Protein AF-A0A7S2IIW9-F1 (afdb_monomer_lite)

Structure (mmCIF, N/CA/C/O backbone):
data_AF-A0A7S2IIW9-F1
#
_entry.id   AF-A0A7S2IIW9-F1
#
loop_
_atom_site.group_PDB
_atom_site.id
_atom_site.type_symbol
_atom_site.label_atom_id
_atom_site.label_alt_id
_atom_site.label_comp_id
_atom_site.label_asym_id
_atom_site.label_entity_id
_atom_site.label_seq_id
_atom_site.pdbx_PDB_ins_code
_atom_site.Cartn_x
_atom_site.Cartn_y
_atom_site.Cartn_z
_atom_site.occupancy
_atom_site.B_iso_or_equiv
_atom_site.auth_seq_id
_atom_site.auth_comp_id
_atom_site.auth_asym_id
_atom_site.auth_atom_id
_atom_site.pdbx_PDB_model_num
ATOM 1 N N . GLN A 1 1 ? 20.505 7.555 1.717 1.00 45.06 1 GLN A N 1
ATOM 2 C CA . GLN A 1 1 ? 20.249 6.715 0.526 1.00 45.06 1 GLN A CA 1
ATOM 3 C C . GLN A 1 1 ? 19.185 7.406 -0.318 1.00 45.06 1 GLN A C 1
ATOM 5 O O . GLN A 1 1 ? 18.132 7.713 0.212 1.00 45.06 1 GLN A O 1
ATOM 10 N N . ARG A 1 2 ? 19.500 7.771 -1.569 1.00 48.72 2 ARG A N 1
ATOM 11 C CA . ARG A 1 2 ? 18.648 8.584 -2.468 1.00 48.72 2 ARG A CA 1
ATOM 12 C C . ARG A 1 2 ? 18.757 8.104 -3.937 1.00 48.72 2 ARG A C 1
ATOM 14 O O . ARG A 1 2 ? 18.514 8.890 -4.847 1.00 48.72 2 ARG A O 1
ATOM 21 N N . SER A 1 3 ? 19.205 6.857 -4.170 1.00 63.88 3 SER A N 1
ATOM 22 C CA . SER A 1 3 ? 19.610 6.365 -5.503 1.00 63.88 3 SER A CA 1
ATOM 23 C C . SER A 1 3 ? 18.584 5.478 -6.214 1.00 63.88 3 SER A C 1
ATOM 25 O O . SER A 1 3 ? 18.559 5.521 -7.435 1.00 63.88 3 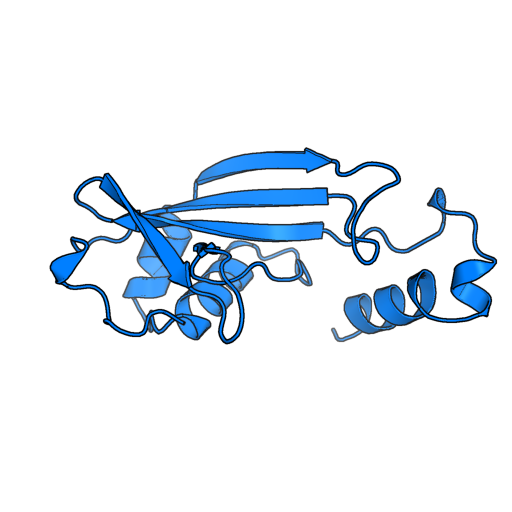SER A O 1
ATOM 27 N N . THR A 1 4 ? 17.712 4.742 -5.515 1.00 66.56 4 THR A N 1
ATOM 28 C CA . THR A 1 4 ? 16.774 3.794 -6.157 1.00 66.56 4 THR A CA 1
ATOM 29 C C . THR A 1 4 ? 15.770 4.496 -7.067 1.00 66.56 4 THR A C 1
ATOM 31 O O . THR A 1 4 ? 15.598 4.094 -8.208 1.00 66.56 4 THR A O 1
ATOM 34 N N . TYR A 1 5 ? 15.186 5.611 -6.613 1.00 69.50 5 TYR A N 1
ATOM 35 C CA . TYR A 1 5 ? 14.238 6.380 -7.424 1.00 69.50 5 TYR A CA 1
ATOM 36 C C . TYR A 1 5 ? 14.895 7.014 -8.656 1.00 69.50 5 TYR A C 1
ATOM 38 O O . TYR A 1 5 ? 14.362 6.936 -9.752 1.00 69.50 5 TYR A O 1
ATOM 46 N N . LYS A 1 6 ? 16.095 7.594 -8.508 1.00 74.75 6 LYS A N 1
ATOM 47 C CA . LYS A 1 6 ? 16.841 8.151 -9.650 1.00 74.75 6 LYS A CA 1
ATOM 48 C C . LYS A 1 6 ? 17.250 7.075 -10.648 1.00 74.75 6 LYS A C 1
ATOM 50 O O . LYS A 1 6 ? 17.234 7.328 -11.843 1.00 74.75 6 LYS A O 1
ATOM 55 N N . PHE A 1 7 ? 17.630 5.902 -10.154 1.00 75.00 7 PHE A N 1
ATOM 56 C CA . PHE A 1 7 ? 18.019 4.783 -10.996 1.00 75.00 7 PHE A CA 1
ATOM 57 C C . PHE A 1 7 ? 16.811 4.167 -11.708 1.00 75.00 7 PHE A C 1
ATOM 59 O O . PHE A 1 7 ? 16.913 3.828 -12.881 1.00 75.00 7 PHE A O 1
ATOM 66 N N . LEU A 1 8 ? 15.648 4.116 -11.055 1.00 76.19 8 LEU A N 1
ATOM 67 C CA . LEU A 1 8 ? 14.387 3.786 -11.712 1.00 76.19 8 LEU A CA 1
ATOM 68 C C . LEU A 1 8 ? 14.051 4.797 -12.808 1.00 76.19 8 LEU A C 1
ATOM 70 O O . LEU A 1 8 ? 13.855 4.398 -13.949 1.00 76.19 8 LEU A O 1
ATOM 74 N N . LEU A 1 9 ? 14.063 6.093 -12.481 1.00 76.75 9 LEU A N 1
ATOM 75 C CA . LEU A 1 9 ? 13.791 7.144 -13.459 1.00 76.75 9 LEU A CA 1
ATOM 76 C C . LEU A 1 9 ? 14.735 7.054 -14.660 1.00 76.75 9 LEU A C 1
ATOM 78 O O . LEU A 1 9 ? 14.301 7.145 -15.797 1.00 76.75 9 LEU A O 1
ATOM 82 N N . TYR A 1 10 ? 16.020 6.822 -14.408 1.00 80.31 10 TYR A N 1
ATOM 83 C CA . TYR A 1 10 ? 17.009 6.651 -15.464 1.00 80.31 10 TYR A CA 1
ATOM 84 C C . TYR A 1 10 ? 16.737 5.404 -16.318 1.00 80.31 10 TYR A C 1
ATOM 86 O O . TYR A 1 10 ? 16.625 5.499 -17.531 1.00 80.31 10 TYR A O 1
ATOM 94 N N . THR A 1 11 ? 16.580 4.235 -15.694 1.00 78.38 11 THR A N 1
ATOM 95 C CA . THR A 1 11 ? 16.451 2.963 -16.428 1.00 78.38 11 THR A CA 1
ATOM 96 C C . THR A 1 11 ? 15.107 2.771 -17.132 1.00 78.38 11 THR A C 1
ATOM 98 O O . THR A 1 11 ? 15.035 1.932 -18.025 1.00 78.38 11 THR A O 1
ATOM 101 N N . HIS A 1 12 ? 14.064 3.523 -16.764 1.00 72.94 12 HIS A N 1
ATOM 102 C CA . HIS A 1 12 ? 12.734 3.418 -17.384 1.00 72.94 12 HIS A CA 1
ATOM 103 C C . HIS A 1 12 ? 12.301 4.640 -18.194 1.00 72.94 12 HIS A C 1
ATOM 105 O O . HIS A 1 12 ? 11.434 4.486 -19.046 1.00 72.94 12 HIS A O 1
ATOM 111 N N . PHE A 1 13 ? 12.874 5.826 -17.957 1.00 76.62 13 PHE A N 1
ATOM 112 C CA . PHE A 1 13 ? 12.407 7.077 -18.576 1.00 76.62 13 PHE A CA 1
ATOM 113 C C . PHE A 1 13 ? 13.513 7.894 -19.264 1.00 76.62 13 PHE A C 1
ATOM 115 O O . PHE A 1 13 ? 13.245 9.019 -19.683 1.00 76.62 13 PHE A O 1
ATOM 122 N N . SER A 1 14 ? 14.750 7.390 -19.356 1.00 82.06 14 SER A N 1
ATOM 123 C CA . SER A 1 14 ? 15.794 8.007 -20.189 1.00 82.06 14 SER A CA 1
ATOM 124 C C . SER A 1 14 ? 15.937 7.281 -21.524 1.00 82.06 14 SER A C 1
ATOM 126 O O . SER A 1 14 ? 15.718 6.071 -21.594 1.00 82.06 14 SER A O 1
ATOM 128 N N . ASP A 1 15 ? 16.374 8.006 -22.557 1.00 84.38 15 ASP A N 1
ATOM 129 C CA . ASP A 1 15 ? 16.644 7.454 -23.891 1.00 84.38 15 ASP A CA 1
ATOM 130 C C . ASP A 1 15 ? 17.631 6.272 -23.819 1.00 84.38 15 ASP A C 1
ATOM 132 O O . ASP A 1 15 ? 17.475 5.260 -24.501 1.00 84.38 15 ASP A O 1
ATOM 136 N N . GLU A 1 16 ? 18.641 6.349 -22.946 1.00 84.81 16 GLU A N 1
ATOM 137 C CA . GLU A 1 16 ? 19.567 5.240 -22.704 1.00 84.81 16 GLU A CA 1
ATOM 138 C C . GLU A 1 16 ? 18.904 4.058 -21.985 1.00 84.81 16 GLU A C 1
ATOM 140 O O . GLU A 1 16 ? 19.222 2.910 -22.294 1.00 84.81 16 GLU A O 1
ATOM 145 N N . GLY A 1 17 ? 17.985 4.319 -21.051 1.00 80.44 17 GLY A N 1
ATOM 146 C CA . GLY A 1 17 ? 17.191 3.298 -20.364 1.00 80.44 17 GLY A CA 1
ATOM 147 C C . GLY A 1 17 ? 16.263 2.530 -21.308 1.00 80.44 17 GLY A C 1
ATOM 148 O O . GLY A 1 17 ? 16.138 1.306 -21.199 1.00 80.44 17 GLY A O 1
ATOM 149 N N . GLU A 1 18 ? 15.677 3.207 -22.299 1.00 77.44 18 GLU A N 1
ATOM 150 C CA . GLU A 1 18 ? 14.855 2.569 -23.335 1.00 77.44 18 GLU A CA 1
ATOM 15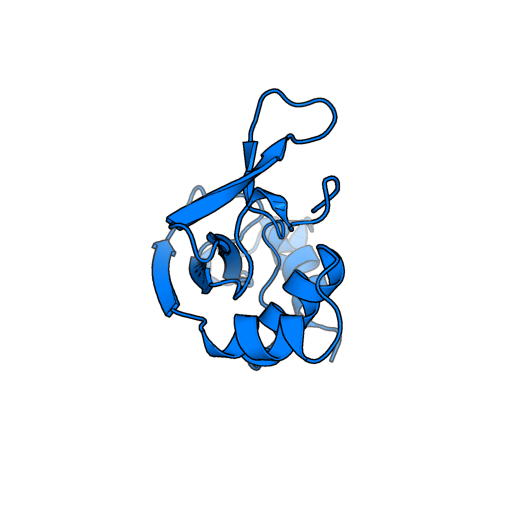1 C C . GLU A 1 18 ? 15.650 1.551 -24.163 1.00 77.44 18 GLU A C 1
ATOM 153 O O . GLU A 1 18 ? 15.128 0.484 -24.497 1.00 77.44 18 GLU A O 1
ATOM 158 N N . LEU A 1 19 ? 16.930 1.832 -24.422 1.00 85.00 19 LEU A N 1
ATOM 159 C CA . LEU A 1 19 ? 17.843 0.934 -25.135 1.00 85.00 19 LEU A CA 1
ATOM 160 C C . LEU A 1 19 ? 18.326 -0.250 -24.279 1.00 85.00 19 LEU A C 1
ATOM 162 O O . LEU A 1 19 ? 18.898 -1.202 -24.818 1.00 85.00 19 LEU A O 1
ATOM 166 N N . MET A 1 20 ? 18.113 -0.223 -22.959 1.00 81.81 20 MET A N 1
ATOM 167 C CA . MET A 1 20 ? 18.451 -1.344 -22.082 1.00 81.81 20 MET A CA 1
ATOM 168 C C . MET A 1 20 ? 17.477 -2.506 -22.278 1.00 81.81 20 MET A C 1
ATOM 170 O O . MET A 1 20 ? 16.263 -2.317 -22.399 1.00 81.81 20 MET A O 1
ATOM 174 N N . ALA A 1 21 ? 18.011 -3.728 -22.216 1.00 76.62 21 ALA A N 1
ATOM 175 C CA . ALA A 1 21 ? 17.195 -4.932 -22.134 1.00 76.62 21 ALA A CA 1
ATOM 176 C C . ALA A 1 21 ? 16.287 -4.873 -20.892 1.00 76.62 21 ALA A C 1
ATOM 178 O O . ALA A 1 21 ? 16.702 -4.405 -19.830 1.00 76.62 21 ALA A O 1
ATOM 179 N N . ALA A 1 22 ? 15.038 -5.324 -21.026 1.00 70.50 22 ALA A N 1
ATOM 180 C CA . ALA A 1 22 ? 14.020 -5.174 -19.984 1.00 70.50 22 ALA A CA 1
ATOM 181 C C . ALA A 1 22 ? 14.405 -5.850 -18.653 1.00 70.50 22 ALA A C 1
ATOM 183 O O . ALA A 1 22 ? 14.051 -5.367 -17.582 1.00 70.50 22 ALA A O 1
ATOM 184 N N . ASP A 1 23 ? 15.169 -6.939 -18.712 1.00 69.00 23 ASP A N 1
ATOM 185 C CA . ASP A 1 23 ? 15.714 -7.664 -17.562 1.00 69.00 23 ASP A CA 1
ATOM 186 C C . ASP A 1 23 ? 16.896 -6.950 -16.880 1.00 69.00 23 ASP A C 1
ATOM 188 O O . ASP A 1 23 ? 17.187 -7.228 -15.716 1.00 69.00 23 ASP A O 1
ATOM 192 N N . ALA A 1 24 ? 17.542 -6.004 -17.566 1.00 70.19 24 ALA A N 1
ATOM 193 C CA . ALA A 1 24 ? 18.620 -5.171 -17.036 1.00 70.19 24 ALA A CA 1
ATOM 194 C C . ALA A 1 24 ? 18.125 -3.862 -16.388 1.00 70.19 24 ALA A C 1
ATOM 196 O O . ALA A 1 24 ? 18.916 -3.149 -15.762 1.00 70.19 24 ALA A O 1
ATOM 197 N N . ARG A 1 25 ? 16.834 -3.525 -16.528 1.00 73.56 25 ARG A N 1
ATOM 198 C CA . ARG A 1 25 ? 16.230 -2.326 -15.925 1.00 73.56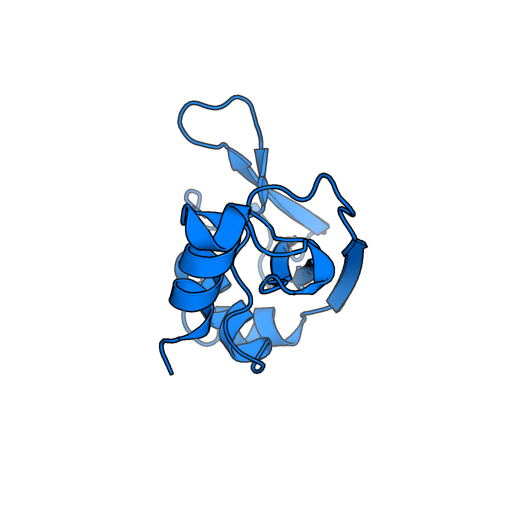 25 ARG A CA 1
ATOM 199 C C . ARG A 1 25 ? 15.994 -2.510 -14.424 1.00 73.56 25 ARG A C 1
ATOM 201 O O . ARG A 1 25 ? 15.869 -3.625 -13.915 1.00 73.56 25 ARG A O 1
ATOM 208 N N . CYS A 1 26 ? 15.920 -1.402 -13.686 1.00 70.69 26 CYS A N 1
ATOM 209 C CA . CYS A 1 26 ? 15.641 -1.446 -12.254 1.00 70.69 26 CYS A CA 1
ATOM 210 C C . CYS A 1 26 ? 14.184 -1.864 -12.008 1.00 70.69 26 CYS A C 1
ATOM 212 O O . CYS A 1 26 ? 13.276 -1.058 -12.169 1.00 70.69 26 CYS A O 1
ATOM 214 N N . ASN A 1 27 ? 13.945 -3.108 -11.594 1.00 66.88 27 ASN A N 1
ATOM 215 C CA . ASN A 1 27 ? 12.608 -3.548 -11.194 1.00 66.88 27 ASN A CA 1
ATOM 216 C C . ASN A 1 27 ? 12.281 -3.000 -9.804 1.00 66.88 27 ASN A C 1
ATOM 218 O O . ASN A 1 27 ? 12.735 -3.550 -8.797 1.00 66.88 27 ASN A O 1
ATOM 222 N N . ALA A 1 28 ? 11.510 -1.917 -9.736 1.00 70.31 28 ALA A N 1
ATOM 223 C CA . ALA A 1 28 ? 10.990 -1.453 -8.460 1.00 70.31 28 ALA A CA 1
ATOM 224 C C . ALA A 1 28 ? 9.714 -2.195 -8.086 1.00 70.31 28 ALA A C 1
ATOM 226 O O . ALA A 1 28 ? 8.943 -2.653 -8.930 1.00 70.31 28 ALA A O 1
ATOM 227 N N . CYS A 1 29 ? 9.522 -2.299 -6.779 1.00 81.19 29 CYS A N 1
ATOM 228 C CA . CYS A 1 29 ? 8.327 -2.852 -6.188 1.00 81.19 29 CYS A CA 1
ATOM 229 C C . CYS A 1 29 ? 7.439 -1.706 -5.702 1.00 81.19 29 CYS A C 1
ATOM 231 O O . CYS A 1 29 ? 7.930 -0.758 -5.081 1.00 81.19 29 CYS A O 1
ATOM 233 N N . CYS A 1 30 ? 6.141 -1.809 -5.948 1.00 86.94 30 CYS A N 1
ATOM 234 C CA . CYS A 1 30 ? 5.138 -0.955 -5.327 1.00 86.94 30 CYS A CA 1
ATOM 235 C C . CYS A 1 30 ? 4.572 -1.611 -4.067 1.00 86.94 30 CYS A C 1
ATOM 237 O O . CYS A 1 30 ? 4.655 -2.827 -3.883 1.00 86.94 30 CYS A O 1
ATOM 239 N N . LEU A 1 31 ? 4.008 -0.789 -3.192 1.00 89.38 31 LEU A N 1
ATOM 240 C CA . LEU A 1 31 ? 3.293 -1.183 -1.990 1.00 89.38 31 LEU A CA 1
ATOM 241 C C . LEU A 1 31 ? 1.905 -0.551 -2.021 1.00 89.38 31 LEU A C 1
ATOM 243 O O . LEU A 1 31 ? 1.782 0.673 -1.968 1.00 89.38 31 LEU A O 1
ATOM 247 N N . THR A 1 32 ? 0.877 -1.389 -2.041 1.00 91.94 32 THR A N 1
ATOM 248 C CA . THR A 1 32 ? -0.522 -0.992 -1.882 1.00 91.94 32 THR A CA 1
ATOM 249 C C . THR A 1 32 ? -1.008 -1.413 -0.508 1.00 91.94 32 THR A C 1
ATOM 251 O O . THR A 1 32 ? -0.814 -2.553 -0.081 1.00 91.94 32 THR A O 1
ATOM 254 N N . VAL A 1 33 ? -1.638 -0.477 0.199 1.00 92.94 33 VAL A N 1
ATOM 255 C CA . VAL A 1 33 ? -2.117 -0.680 1.566 1.00 92.94 33 VAL A CA 1
ATOM 256 C C . VAL A 1 33 ? -3.639 -0.700 1.563 1.00 92.94 33 VAL A C 1
ATOM 258 O O . VAL A 1 33 ? -4.280 0.320 1.334 1.00 92.94 33 VAL A O 1
ATOM 261 N N . ALA A 1 34 ? -4.219 -1.862 1.837 1.00 93.44 34 ALA A N 1
ATOM 262 C CA . ALA A 1 34 ? -5.642 -2.025 2.081 1.00 93.44 34 ALA A CA 1
ATOM 263 C C . ALA A 1 34 ? -5.928 -1.748 3.563 1.00 93.44 34 ALA A C 1
ATOM 265 O O . ALA A 1 34 ? -5.496 -2.498 4.436 1.00 93.44 34 ALA A O 1
ATOM 266 N N . LEU A 1 35 ? -6.628 -0.655 3.857 1.00 93.12 35 LEU A N 1
ATOM 267 C CA . LEU A 1 35 ? -6.978 -0.285 5.224 1.00 93.12 35 LEU A CA 1
ATOM 268 C C . LEU A 1 35 ? -8.358 -0.836 5.599 1.00 93.12 35 LEU A C 1
ATOM 270 O O . LEU A 1 35 ? -9.367 -0.401 5.049 1.00 93.12 35 LEU A O 1
ATOM 274 N N . GLU A 1 36 ? -8.394 -1.755 6.560 1.00 94.19 36 GLU A N 1
ATOM 275 C CA . GLU A 1 36 ? -9.619 -2.315 7.134 1.00 94.19 36 GLU A CA 1
ATOM 276 C C . GLU A 1 36 ? -9.936 -1.665 8.490 1.00 94.19 36 GLU A C 1
ATOM 278 O O . GLU A 1 36 ? -9.057 -1.491 9.339 1.00 94.19 36 GLU A O 1
ATOM 283 N N . THR A 1 37 ? -11.192 -1.306 8.729 1.00 93.44 37 THR A N 1
ATOM 284 C CA . THR A 1 37 ? -11.658 -0.774 10.017 1.00 93.44 37 THR A CA 1
ATOM 285 C C . THR A 1 37 ? -11.919 -1.881 11.036 1.00 93.44 37 THR A C 1
ATOM 287 O O . THR A 1 37 ? -11.966 -3.071 10.716 1.00 93.44 37 THR A O 1
ATOM 290 N N . SER A 1 38 ? -12.113 -1.520 12.307 1.00 93.69 38 SER A N 1
ATOM 291 C CA . SER A 1 38 ? -12.416 -2.523 13.336 1.00 93.69 38 SER A CA 1
ATOM 292 C C . SER A 1 38 ? -13.765 -3.221 13.113 1.00 93.69 38 SER A C 1
ATOM 294 O O . SER A 1 38 ? -13.891 -4.390 13.484 1.00 93.69 38 SER A O 1
ATOM 296 N N . ASP A 1 39 ? -14.711 -2.553 12.443 1.00 94.56 39 ASP A N 1
ATOM 297 C CA . ASP A 1 39 ? -16.026 -3.058 12.029 1.00 94.56 39 ASP A CA 1
ATOM 298 C C . ASP A 1 39 ? -16.043 -3.722 10.634 1.00 94.56 39 ASP A C 1
ATOM 300 O O . ASP A 1 39 ? -17.115 -4.050 10.130 1.00 94.56 39 ASP A O 1
ATOM 304 N N . GLY A 1 40 ? -14.871 -3.975 10.034 1.00 92.00 40 GLY A N 1
ATOM 305 C CA . GLY A 1 40 ? -14.728 -4.810 8.833 1.00 92.00 40 GLY A CA 1
ATOM 306 C C . GLY A 1 40 ? -15.010 -4.100 7.507 1.00 92.00 40 GLY A C 1
ATOM 307 O O . GLY A 1 40 ? -15.369 -4.749 6.526 1.00 92.00 40 GLY A O 1
ATOM 308 N N . GLN A 1 41 ? -14.883 -2.773 7.463 1.00 91.81 41 GLN A N 1
ATOM 309 C CA . GLN A 1 41 ? -15.049 -1.979 6.245 1.00 91.81 41 GLN A CA 1
ATOM 310 C C . GLN A 1 41 ? -13.691 -1.649 5.623 1.00 91.81 41 GLN A C 1
ATOM 312 O O . GLN A 1 41 ? -12.715 -1.411 6.331 1.00 91.81 41 GLN A O 1
ATOM 317 N N . LEU A 1 42 ? -13.635 -1.599 4.290 1.00 91.38 42 LEU A N 1
ATOM 318 C CA . LEU A 1 42 ? -12.444 -1.173 3.557 1.00 91.38 42 LEU A CA 1
ATOM 319 C C . LEU A 1 42 ? -12.486 0.338 3.313 1.00 91.38 42 LEU A C 1
ATOM 321 O O . LEU A 1 42 ? -13.483 0.866 2.818 1.00 91.38 42 LEU A O 1
ATOM 325 N N . VAL A 1 43 ? -11.386 1.023 3.609 1.00 89.62 43 VAL A N 1
ATOM 326 C CA . VAL A 1 43 ? -11.260 2.468 3.406 1.00 89.62 43 VAL A CA 1
ATOM 327 C C . VAL A 1 43 ? -10.738 2.751 2.003 1.00 89.62 43 VAL A C 1
ATOM 329 O O . VAL A 1 43 ? -9.605 2.411 1.653 1.00 89.62 43 VAL A O 1
ATOM 332 N N . LEU A 1 44 ? -11.580 3.406 1.206 1.00 89.31 44 LEU A N 1
ATOM 333 C CA . LEU A 1 44 ? -11.277 3.837 -0.152 1.00 89.31 44 LEU A CA 1
ATOM 334 C C . LEU A 1 44 ? -11.504 5.345 -0.279 1.00 89.31 44 LEU A C 1
ATOM 336 O O . LEU A 1 44 ? -12.482 5.881 0.238 1.00 89.31 44 LEU A O 1
AT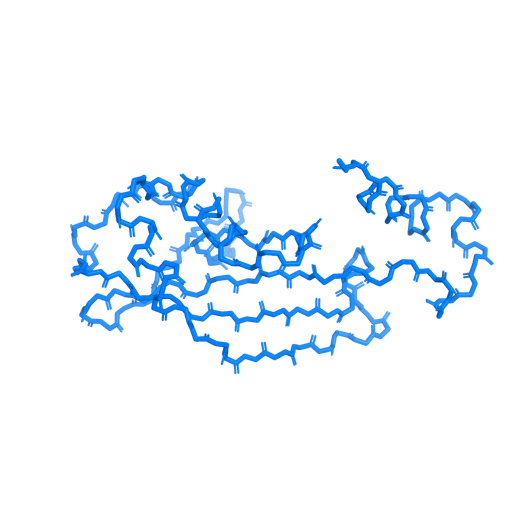OM 340 N N . GLY A 1 45 ? -10.624 6.017 -1.011 1.00 82.94 45 GLY A N 1
ATOM 341 C CA . GLY A 1 45 ? -10.722 7.432 -1.348 1.00 82.94 45 GLY A CA 1
ATOM 342 C C . GLY A 1 45 ? -11.055 7.604 -2.823 1.00 82.94 45 GLY A C 1
ATOM 343 O O . GLY A 1 45 ? -10.598 6.834 -3.670 1.00 82.94 45 GLY A O 1
ATOM 344 N N . LYS A 1 46 ? -11.839 8.625 -3.165 1.00 79.62 46 LYS A N 1
ATOM 345 C CA . LYS A 1 46 ? -12.071 8.971 -4.569 1.00 79.62 46 LYS A CA 1
ATOM 346 C C . LYS A 1 46 ? -10.882 9.768 -5.095 1.00 79.62 46 LYS A C 1
ATOM 348 O O . LYS A 1 46 ? -10.401 10.684 -4.430 1.00 79.62 46 LYS A O 1
ATOM 353 N N . ALA A 1 47 ? -10.382 9.422 -6.277 1.00 72.62 47 ALA A N 1
ATOM 354 C CA . ALA A 1 47 ? -9.336 10.220 -6.896 1.00 72.62 47 ALA A CA 1
ATOM 355 C C . ALA A 1 47 ? -9.882 11.565 -7.394 1.00 72.62 47 ALA A C 1
ATOM 357 O O . ALA A 1 47 ? -10.898 11.601 -8.087 1.00 72.62 47 ALA A O 1
ATOM 358 N N . GLU A 1 48 ? -9.220 12.672 -7.035 1.00 74.94 48 GLU A N 1
ATOM 359 C CA . GLU A 1 48 ? -9.597 13.997 -7.538 1.00 74.94 48 GLU A CA 1
ATOM 360 C C . GLU A 1 48 ? -9.604 13.991 -9.070 1.00 74.94 48 GLU A C 1
ATOM 362 O O . GLU A 1 48 ? -8.673 13.501 -9.708 1.00 74.94 48 GLU A O 1
ATOM 367 N N . GLY A 1 49 ? -10.692 14.485 -9.665 1.00 70.12 49 GLY A N 1
ATOM 368 C CA . GLY A 1 49 ? -10.855 14.503 -11.121 1.00 70.12 49 GLY A CA 1
ATOM 369 C C . GLY A 1 49 ? -11.054 13.130 -11.775 1.00 70.12 49 GLY A C 1
ATOM 370 O O . GLY A 1 49 ? -11.069 13.053 -13.001 1.00 70.12 49 GLY A O 1
ATOM 371 N N . SER A 1 50 ? -11.236 12.055 -11.001 1.00 69.31 50 SER A N 1
ATOM 372 C CA . SER A 1 50 ? -11.436 10.701 -11.521 1.00 69.31 50 SER A CA 1
ATOM 373 C C . SER A 1 50 ? -12.692 10.036 -10.953 1.00 69.31 50 SER A C 1
ATOM 375 O O . SER A 1 50 ? -13.161 10.316 -9.848 1.00 69.31 50 SER A O 1
ATOM 377 N N . PHE A 1 51 ? -13.262 9.124 -11.739 1.00 69.81 51 PHE A N 1
ATOM 378 C CA . PHE A 1 51 ? -14.359 8.254 -11.310 1.00 69.81 51 PHE A CA 1
ATOM 379 C C . PHE A 1 51 ? -13.860 7.022 -10.540 1.00 69.81 51 PHE A C 1
ATOM 381 O O . PHE A 1 51 ? -14.674 6.229 -10.071 1.00 69.81 51 PHE A O 1
ATOM 388 N N . LEU A 1 52 ? -12.540 6.859 -10.417 1.00 77.19 52 LEU A N 1
ATOM 389 C CA . LEU A 1 52 ? -11.912 5.701 -9.797 1.00 77.19 52 LEU A CA 1
ATOM 390 C C . LEU A 1 52 ? -11.752 5.885 -8.283 1.00 77.19 52 LEU A C 1
ATOM 392 O O . LEU A 1 52 ? -11.367 6.951 -7.792 1.00 77.19 52 LEU A O 1
ATOM 396 N N . TRP A 1 53 ? -12.025 4.802 -7.560 1.00 79.56 53 TRP A N 1
ATOM 397 C CA . TRP A 1 53 ? -11.711 4.653 -6.143 1.00 79.56 53 TRP A CA 1
ATOM 398 C C . TRP A 1 53 ? -10.300 4.091 -5.995 1.00 79.56 53 TRP A C 1
ATOM 400 O O . TRP A 1 53 ? -9.883 3.231 -6.769 1.00 79.56 53 TRP A O 1
ATOM 410 N N . ARG A 1 54 ? -9.569 4.579 -5.000 1.00 81.69 54 ARG A N 1
ATOM 411 C CA . ARG A 1 54 ? -8.198 4.181 -4.679 1.00 81.69 54 ARG A CA 1
ATOM 412 C C . ARG A 1 54 ? -8.094 3.820 -3.207 1.00 81.69 54 ARG A C 1
ATOM 414 O O . ARG A 1 54 ? -8.876 4.306 -2.391 1.00 81.69 54 ARG A O 1
ATOM 421 N N . THR A 1 55 ? -7.140 2.964 -2.869 1.00 83.69 55 THR A N 1
ATOM 422 C CA . THR A 1 55 ? -6.848 2.667 -1.468 1.00 83.69 55 THR A CA 1
ATOM 423 C C . THR A 1 55 ? -6.361 3.915 -0.748 1.00 83.69 55 THR A C 1
ATOM 425 O O . THR A 1 55 ? -5.785 4.821 -1.359 1.00 83.69 55 THR A O 1
ATOM 428 N N . VAL A 1 56 ? -6.580 3.943 0.563 1.00 78.38 56 VAL A N 1
ATOM 429 C CA . VAL A 1 56 ? -6.011 4.960 1.438 1.00 78.38 56 VAL A CA 1
ATOM 430 C C . VAL A 1 56 ? -5.216 4.265 2.545 1.00 78.38 56 VAL A C 1
ATOM 432 O O . VAL A 1 56 ? -5.809 3.535 3.338 1.00 78.38 56 VAL A O 1
ATOM 435 N N . PRO A 1 57 ? -3.894 4.487 2.635 1.00 80.06 57 PRO A N 1
ATOM 436 C CA . PRO A 1 57 ? -3.084 5.366 1.788 1.00 80.06 57 PRO A CA 1
ATOM 437 C C . PRO A 1 57 ? -2.963 4.891 0.330 1.00 80.06 57 PRO A C 1
ATOM 439 O O . PRO A 1 57 ? -3.154 3.715 0.010 1.00 80.06 57 PRO A O 1
ATOM 442 N N . ALA A 1 58 ? -2.633 5.838 -0.552 1.00 78.88 58 ALA A N 1
ATOM 443 C CA . ALA A 1 58 ? -2.338 5.546 -1.949 1.00 78.88 58 ALA A CA 1
ATOM 444 C C . ALA A 1 58 ? -1.077 4.675 -2.076 1.00 78.88 58 ALA A C 1
ATOM 446 O O . ALA A 1 58 ? -0.175 4.735 -1.233 1.00 78.88 58 ALA A O 1
ATOM 447 N N . THR A 1 59 ? -1.016 3.895 -3.155 1.00 83.00 59 THR A N 1
ATOM 448 C CA . THR A 1 59 ? 0.139 3.069 -3.517 1.00 83.00 59 THR A CA 1
ATOM 449 C C . THR A 1 59 ? 1.427 3.889 -3.515 1.00 83.00 59 THR A C 1
ATOM 451 O O . THR A 1 59 ? 1.466 5.010 -4.029 1.00 83.00 59 THR A O 1
ATOM 454 N N . CYS A 1 60 ? 2.494 3.338 -2.939 1.00 82.62 60 CYS A N 1
ATOM 455 C CA . CYS A 1 60 ? 3.789 4.003 -2.855 1.00 82.62 60 CYS A CA 1
ATOM 456 C C . CYS A 1 60 ? 4.937 3.085 -3.284 1.00 82.62 60 CYS A C 1
ATOM 458 O O . CYS A 1 60 ? 4.795 1.867 -3.362 1.00 82.62 60 CYS A O 1
ATOM 460 N N . LEU A 1 61 ? 6.095 3.680 -3.573 1.00 82.81 61 LEU A N 1
ATOM 461 C CA . LEU A 1 61 ? 7.283 2.930 -3.967 1.00 82.81 61 LEU A CA 1
ATOM 462 C C . LEU A 1 61 ? 7.981 2.314 -2.761 1.00 82.81 61 LEU A C 1
ATOM 464 O O . LEU A 1 61 ? 8.212 2.980 -1.747 1.00 82.81 61 LEU A O 1
ATOM 468 N N . VAL A 1 62 ? 8.398 1.060 -2.913 1.00 81.69 62 VAL A N 1
ATOM 469 C CA . VAL A 1 62 ? 9.281 0.385 -1.965 1.00 81.69 62 VAL A CA 1
ATOM 470 C C . VAL A 1 62 ? 10.703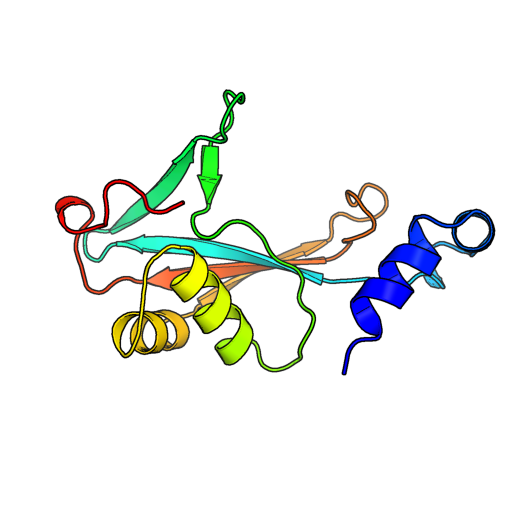 0.881 -2.211 1.00 81.69 62 VAL A C 1
ATOM 472 O O . VAL A 1 62 ? 11.448 0.355 -3.036 1.00 81.69 62 VAL A O 1
ATOM 475 N N . ASP A 1 63 ? 11.074 1.940 -1.496 1.00 76.56 63 ASP A N 1
ATOM 476 C CA . ASP A 1 63 ? 12.403 2.559 -1.561 1.00 76.56 63 ASP A CA 1
ATOM 477 C C . ASP A 1 63 ? 13.353 2.104 -0.439 1.00 76.56 63 ASP A C 1
ATOM 479 O O . ASP A 1 63 ? 14.496 2.561 -0.360 1.00 76.56 63 ASP A O 1
ATOM 483 N N . SER A 1 64 ? 12.885 1.195 0.420 1.00 78.69 64 SER A N 1
ATOM 484 C CA . SER A 1 64 ? 13.565 0.714 1.621 1.00 78.69 64 SER A CA 1
ATOM 485 C C . SER A 1 64 ? 13.214 -0.749 1.901 1.00 78.69 64 SER A C 1
ATOM 487 O O . SER A 1 64 ? 12.116 -1.198 1.580 1.00 78.69 64 SER A O 1
ATOM 489 N N . SER A 1 65 ? 14.121 -1.481 2.554 1.00 78.12 65 SER A N 1
ATOM 490 C CA . SER A 1 65 ? 13.844 -2.819 3.097 1.00 78.12 65 SER A CA 1
ATOM 491 C C . SER A 1 65 ? 13.084 -2.789 4.432 1.00 78.12 65 SER A C 1
ATOM 493 O O . SER A 1 65 ? 12.565 -3.817 4.861 1.00 78.12 65 SER A O 1
ATOM 495 N N . ASP A 1 66 ? 12.987 -1.626 5.090 1.00 85.38 66 ASP A N 1
ATOM 496 C CA . ASP A 1 66 ? 12.166 -1.437 6.294 1.00 85.38 66 ASP A CA 1
ATOM 497 C C . ASP A 1 66 ? 10.692 -1.219 5.918 1.00 85.38 66 ASP A C 1
ATOM 499 O O . ASP A 1 66 ? 10.206 -0.086 5.844 1.00 85.38 66 ASP A O 1
ATOM 503 N N . LEU A 1 67 ? 9.973 -2.321 5.689 1.00 84.94 67 LEU A N 1
ATOM 504 C CA . LEU A 1 67 ? 8.547 -2.293 5.353 1.00 84.94 67 LEU A CA 1
ATOM 505 C C . LEU A 1 67 ? 7.696 -1.669 6.470 1.00 84.94 67 LEU A C 1
ATOM 507 O O . LEU A 1 67 ? 6.744 -0.948 6.184 1.00 84.94 67 LEU A O 1
ATOM 511 N N . GLY A 1 68 ? 8.056 -1.883 7.739 1.00 89.12 68 GLY A N 1
ATOM 512 C CA . GLY A 1 68 ? 7.361 -1.255 8.865 1.00 89.12 68 GLY A CA 1
ATOM 513 C C . GLY A 1 68 ? 7.484 0.269 8.819 1.00 89.12 68 GLY A C 1
ATOM 514 O O . GLY A 1 68 ? 6.502 0.983 9.015 1.00 89.12 68 GLY A O 1
ATOM 515 N N . GLY A 1 69 ? 8.674 0.777 8.493 1.00 89.00 69 GLY A N 1
ATOM 516 C CA . GLY A 1 69 ? 8.912 2.195 8.230 1.00 89.00 69 GLY A CA 1
ATOM 517 C C . GLY A 1 69 ? 8.096 2.728 7.055 1.00 89.00 69 GLY A C 1
ATOM 518 O O . GLY A 1 69 ? 7.470 3.779 7.190 1.00 89.00 69 GLY A O 1
ATOM 519 N N . LEU A 1 70 ? 8.052 2.000 5.936 1.00 89.44 70 LEU A N 1
ATOM 520 C CA . LEU A 1 70 ? 7.243 2.359 4.763 1.00 89.44 70 LEU A CA 1
ATOM 521 C C . LEU A 1 70 ? 5.754 2.481 5.106 1.00 89.44 70 LEU A C 1
ATOM 523 O O . LEU A 1 70 ? 5.132 3.494 4.785 1.00 89.44 70 LEU A O 1
ATOM 527 N N . LEU A 1 71 ? 5.208 1.485 5.806 1.00 91.88 71 LEU A N 1
ATOM 528 C CA . LEU A 1 71 ? 3.808 1.456 6.223 1.00 91.88 71 LEU A CA 1
ATOM 529 C C . LEU A 1 71 ? 3.479 2.616 7.160 1.00 91.88 71 LEU A C 1
ATOM 531 O O . LEU A 1 71 ? 2.498 3.318 6.931 1.00 91.88 71 LEU A O 1
ATOM 535 N N . ARG A 1 72 ? 4.326 2.883 8.163 1.00 92.00 72 ARG A N 1
ATOM 536 C CA . ARG A 1 72 ? 4.153 4.040 9.058 1.00 92.00 72 ARG A CA 1
ATOM 537 C C . ARG A 1 72 ? 4.113 5.354 8.286 1.00 92.00 72 ARG A C 1
ATOM 539 O O . ARG A 1 72 ? 3.238 6.178 8.546 1.00 92.00 72 ARG A O 1
ATOM 546 N N . ARG A 1 73 ? 5.026 5.554 7.327 1.00 89.81 73 ARG A N 1
ATOM 547 C CA . ARG A 1 73 ? 5.041 6.761 6.480 1.00 89.81 73 ARG A CA 1
ATOM 548 C C . ARG A 1 73 ? 3.767 6.885 5.651 1.00 89.81 73 ARG A C 1
ATOM 550 O O . ARG A 1 73 ? 3.190 7.966 5.621 1.00 89.81 73 ARG A O 1
ATOM 557 N N . ALA A 1 74 ? 3.333 5.802 5.005 1.00 89.94 74 ALA A N 1
ATOM 558 C CA . ALA A 1 74 ? 2.116 5.794 4.198 1.00 89.94 74 ALA A CA 1
ATOM 559 C C . ALA A 1 74 ? 0.884 6.131 5.055 1.00 89.94 74 ALA A C 1
ATOM 561 O O . ALA A 1 74 ? 0.115 7.023 4.711 1.00 89.94 74 ALA A O 1
ATOM 562 N N . LEU A 1 75 ? 0.755 5.493 6.220 1.00 90.69 75 LEU A N 1
ATOM 563 C CA . LEU A 1 75 ? -0.317 5.745 7.184 1.00 90.69 75 LEU A CA 1
ATOM 564 C C . LEU A 1 75 ? -0.299 7.185 7.710 1.00 90.69 75 LEU A C 1
ATOM 566 O O . LEU A 1 75 ? -1.342 7.830 7.768 1.00 90.69 75 LEU A O 1
ATOM 570 N N . THR A 1 76 ? 0.884 7.721 8.014 1.00 89.94 76 THR A N 1
ATOM 571 C CA . THR A 1 76 ? 1.045 9.120 8.444 1.00 89.94 76 THR A CA 1
ATOM 572 C C . THR A 1 76 ? 0.628 10.089 7.342 1.00 89.94 76 THR A C 1
ATOM 574 O O . THR A 1 76 ? -0.068 11.062 7.622 1.00 89.94 76 THR A O 1
ATOM 577 N N . GLY A 1 77 ? 0.994 9.804 6.087 1.00 85.06 77 GLY A N 1
ATOM 578 C CA . GLY A 1 77 ? 0.563 10.576 4.919 1.00 85.06 77 GLY A CA 1
ATOM 579 C C . GLY A 1 77 ? -0.954 10.573 4.710 1.00 85.06 77 GLY A C 1
ATOM 580 O O . GLY A 1 77 ? -1.489 11.554 4.215 1.00 85.06 77 GLY A O 1
ATOM 581 N N . ALA A 1 78 ? -1.647 9.518 5.149 1.00 83.06 78 ALA A N 1
ATOM 582 C CA . ALA A 1 78 ? -3.109 9.421 5.149 1.00 83.06 78 ALA A CA 1
ATOM 583 C C . ALA A 1 78 ? -3.781 10.004 6.411 1.00 83.06 78 ALA A C 1
ATOM 585 O O . ALA A 1 78 ? -4.974 9.795 6.619 1.00 83.06 78 ALA A O 1
ATOM 586 N N . GLY A 1 79 ? -3.036 10.704 7.274 1.00 86.00 79 GLY A N 1
ATOM 587 C CA . GLY A 1 79 ? -3.573 11.359 8.473 1.00 86.00 79 GLY A CA 1
ATOM 588 C C . GLY A 1 79 ? -3.536 10.514 9.753 1.00 86.00 79 GLY A C 1
ATOM 589 O O . GLY A 1 79 ? -3.988 10.971 10.805 1.00 86.00 79 GLY A O 1
ATOM 590 N N . PHE A 1 80 ? -2.962 9.307 9.723 1.00 87.25 80 PHE A N 1
ATOM 591 C CA . PHE A 1 80 ? -2.793 8.467 10.912 1.00 87.25 80 PHE A CA 1
ATOM 592 C C . PHE A 1 80 ? -1.431 8.728 11.567 1.00 87.25 80 PHE A C 1
ATOM 594 O O . PHE A 1 80 ? -0.422 8.167 11.160 1.00 87.25 80 PHE A O 1
ATOM 601 N N . GLY A 1 81 ? -1.379 9.592 12.583 1.00 86.81 81 GLY A N 1
ATOM 602 C CA . GLY A 1 81 ? -0.136 9.928 13.291 1.00 86.81 81 GLY A CA 1
ATOM 603 C C . GLY A 1 81 ? 0.146 9.090 14.549 1.00 86.81 81 GLY A C 1
ATOM 604 O O . GLY A 1 81 ? -0.765 8.543 15.174 1.00 86.81 81 GLY A O 1
ATOM 605 N N . GLY A 1 82 ? 1.419 9.053 14.957 1.00 87.38 82 GLY A N 1
ATOM 606 C CA . GLY A 1 82 ? 1.871 8.544 16.260 1.00 87.38 82 GLY A CA 1
ATOM 607 C C . GLY A 1 82 ? 1.594 7.055 16.499 1.00 87.38 82 GLY A C 1
ATOM 608 O O . GLY A 1 82 ? 1.651 6.243 15.579 1.00 87.38 82 GLY A O 1
ATOM 609 N N . GLU A 1 83 ? 1.249 6.710 17.744 1.00 88.69 83 GLU A N 1
ATOM 610 C CA . GLU A 1 83 ? 0.947 5.335 18.190 1.00 88.69 83 GLU A CA 1
ATOM 611 C C . GLU A 1 83 ? -0.117 4.631 17.332 1.00 88.69 83 GLU A C 1
ATOM 613 O O . GLU A 1 83 ? -0.103 3.409 17.186 1.00 88.69 83 GLU A O 1
ATOM 618 N N . ARG A 1 84 ? -1.032 5.394 16.717 1.00 88.81 84 ARG A N 1
ATOM 619 C CA . ARG A 1 84 ? -2.068 4.841 15.841 1.00 88.81 84 ARG A CA 1
ATOM 620 C C . ARG A 1 84 ? -1.465 4.241 14.571 1.00 88.81 84 ARG A C 1
ATOM 622 O O . ARG A 1 84 ? -1.768 3.094 14.252 1.00 88.81 84 ARG A O 1
ATOM 629 N N . ALA A 1 85 ? -0.587 4.976 13.882 1.00 91.00 85 ALA A N 1
ATOM 630 C CA . ALA A 1 85 ? 0.123 4.451 12.712 1.00 91.00 85 ALA A CA 1
ATOM 631 C C . ALA A 1 85 ? 1.011 3.261 13.079 1.00 91.00 85 ALA A C 1
ATOM 633 O O . ALA A 1 85 ? 1.070 2.290 12.327 1.00 91.00 85 ALA A O 1
ATOM 634 N N . ASP A 1 86 ? 1.661 3.304 14.240 1.00 91.25 86 ASP A N 1
ATOM 635 C CA . ASP A 1 86 ? 2.520 2.217 14.705 1.00 91.25 86 ASP A CA 1
ATOM 636 C C . ASP A 1 86 ? 1.730 0.938 14.984 1.00 91.25 86 ASP A C 1
ATOM 638 O O . ASP A 1 86 ? 2.138 -0.144 14.554 1.00 91.25 86 ASP A O 1
ATOM 642 N N . GLY A 1 87 ? 0.587 1.044 15.664 1.00 91.12 87 GLY A N 1
ATOM 643 C CA . GLY A 1 87 ? -0.304 -0.088 15.916 1.00 91.12 87 GLY A CA 1
ATOM 644 C C . GLY A 1 87 ? -0.837 -0.705 14.622 1.00 91.12 87 GLY A C 1
ATOM 645 O O . GLY A 1 87 ? -0.819 -1.925 14.464 1.00 91.12 87 GLY A O 1
ATOM 646 N N . MET A 1 88 ? -1.235 0.133 13.664 1.00 92.69 88 MET A N 1
ATOM 647 C CA . MET A 1 88 ? -1.720 -0.302 12.349 1.00 92.69 88 MET A CA 1
ATOM 648 C C . MET A 1 88 ? -0.611 -0.938 11.500 1.00 92.69 88 MET A C 1
ATOM 650 O O . MET A 1 88 ? -0.818 -1.979 10.886 1.00 92.69 88 MET A O 1
ATOM 654 N N . ALA A 1 89 ? 0.599 -0.375 11.495 1.00 92.44 89 ALA A N 1
ATOM 655 C CA . ALA A 1 89 ? 1.734 -0.963 10.785 1.00 92.44 89 ALA A CA 1
ATOM 656 C C . ALA A 1 89 ? 2.133 -2.332 11.363 1.00 92.44 89 ALA A C 1
ATOM 658 O O . ALA A 1 89 ? 2.623 -3.189 10.632 1.00 92.44 89 ALA A O 1
ATOM 659 N N . ARG A 1 90 ? 1.910 -2.568 12.664 1.00 92.31 90 ARG A N 1
ATOM 6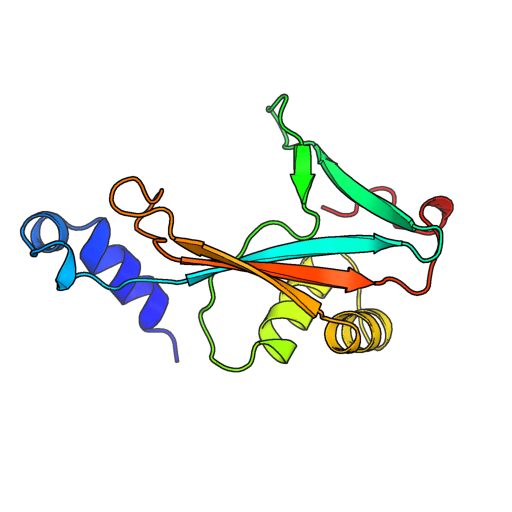60 C CA . ARG A 1 90 ? 2.139 -3.875 13.308 1.00 92.31 90 ARG A CA 1
ATOM 661 C C . ARG A 1 90 ? 1.044 -4.902 13.017 1.00 92.31 90 ARG A C 1
ATOM 663 O O . ARG A 1 90 ? 1.320 -6.090 13.140 1.00 92.31 90 ARG A O 1
ATOM 670 N N . SER A 1 91 ? -0.165 -4.478 12.638 1.00 93.25 91 SER A N 1
ATOM 671 C CA . SER A 1 91 ? -1.245 -5.383 12.206 1.00 93.25 91 SER A CA 1
ATOM 672 C C . SER A 1 91 ? -1.145 -5.774 10.726 1.00 93.25 91 SER A C 1
ATOM 674 O O . SER A 1 91 ? -2.003 -6.494 10.214 1.00 93.25 91 SER A O 1
ATOM 676 N N . ALA A 1 92 ? -0.087 -5.320 10.049 1.00 93.75 92 ALA A N 1
ATOM 677 C CA . ALA A 1 92 ? 0.145 -5.560 8.640 1.00 93.75 92 ALA A CA 1
ATOM 678 C C . ALA A 1 92 ? 0.199 -7.053 8.298 1.00 93.75 92 ALA A C 1
ATOM 680 O O . ALA A 1 92 ? 0.987 -7.814 8.858 1.00 93.75 92 ALA A O 1
ATOM 681 N N . THR A 1 93 ? -0.611 -7.447 7.322 1.00 94.56 93 THR A N 1
ATOM 682 C CA . THR A 1 93 ? -0.661 -8.801 6.772 1.00 94.56 93 THR A CA 1
ATOM 683 C C . THR A 1 93 ? -0.481 -8.728 5.265 1.00 94.56 93 THR A C 1
ATOM 685 O O . THR A 1 93 ? -1.227 -8.030 4.581 1.00 94.56 93 THR A O 1
ATOM 688 N N . LEU A 1 94 ? 0.506 -9.445 4.727 1.00 93.94 94 LEU A N 1
ATOM 689 C CA . LEU A 1 94 ? 0.677 -9.560 3.280 1.00 93.94 94 LEU A CA 1
ATOM 690 C C . LEU A 1 94 ? -0.496 -10.360 2.697 1.00 93.94 94 LEU A C 1
ATOM 692 O O . LEU A 1 94 ? -0.687 -11.518 3.061 1.00 93.94 94 LEU A O 1
ATOM 696 N N . LEU A 1 95 ? -1.263 -9.744 1.800 1.00 94.31 95 LEU A N 1
ATOM 697 C CA . LEU A 1 95 ? -2.371 -10.391 1.096 1.00 94.31 95 LEU A CA 1
ATOM 698 C C . LEU A 1 95 ? -1.904 -11.030 -0.209 1.00 94.31 95 LEU A C 1
ATOM 700 O O . LEU A 1 95 ? -2.275 -12.160 -0.516 1.00 94.31 95 LEU A O 1
ATOM 704 N N . ALA A 1 96 ? -1.105 -10.295 -0.983 1.00 92.38 96 ALA A N 1
ATOM 705 C CA . ALA A 1 96 ? -0.651 -10.732 -2.294 1.00 92.38 96 ALA A CA 1
ATOM 706 C C . ALA A 1 96 ? 0.694 -10.104 -2.669 1.00 92.38 96 ALA A C 1
ATOM 708 O O . ALA A 1 96 ? 1.036 -9.006 -2.231 1.00 92.38 96 ALA A O 1
ATOM 709 N N . CYS A 1 97 ? 1.427 -10.810 -3.526 1.00 91.25 97 CYS A N 1
ATOM 710 C CA . CYS A 1 97 ? 2.509 -10.263 -4.331 1.00 91.25 97 CYS A CA 1
ATOM 711 C C . CYS A 1 97 ? 2.087 -10.432 -5.792 1.00 91.25 97 CYS A C 1
ATOM 713 O O . CYS A 1 97 ? 1.940 -11.563 -6.259 1.00 91.25 97 CYS A O 1
ATOM 715 N N . VAL A 1 98 ? 1.809 -9.324 -6.470 1.00 89.94 98 VAL A N 1
ATOM 716 C CA . VAL A 1 98 ? 1.334 -9.300 -7.855 1.00 89.94 98 VAL A CA 1
ATOM 717 C C . VAL A 1 98 ? 2.532 -9.085 -8.771 1.00 89.94 98 VAL A C 1
ATOM 719 O O . VAL A 1 98 ? 3.321 -8.175 -8.536 1.00 89.94 98 VAL A O 1
ATOM 722 N N . ASP A 1 99 ? 2.667 -9.920 -9.802 1.00 87.94 99 ASP A N 1
ATOM 723 C CA . ASP A 1 99 ? 3.577 -9.690 -10.928 1.00 87.94 99 ASP A CA 1
ATOM 724 C C . ASP A 1 99 ? 2.746 -9.159 -12.102 1.00 87.94 99 ASP A C 1
ATOM 726 O O . ASP A 1 99 ? 1.951 -9.892 -12.692 1.00 87.94 99 ASP A O 1
ATOM 730 N N . TRP A 1 100 ? 2.917 -7.879 -12.422 1.00 81.81 100 TRP A N 1
ATOM 731 C CA . TRP A 1 100 ? 2.290 -7.212 -13.564 1.00 81.81 100 TRP A CA 1
ATOM 732 C C . TRP A 1 100 ? 2.921 -7.617 -14.907 1.00 81.81 100 TRP A C 1
ATOM 734 O O . TRP A 1 100 ? 2.418 -7.268 -15.976 1.00 81.81 100 TRP A O 1
ATOM 744 N N . GLY A 1 101 ? 4.017 -8.377 -14.877 1.00 77.06 101 GLY A N 1
ATOM 745 C CA . GLY A 1 101 ? 4.682 -8.896 -16.060 1.00 77.06 101 GLY A CA 1
ATOM 746 C C . GLY A 1 101 ? 5.257 -7.789 -16.941 1.00 77.06 101 GLY A C 1
ATOM 747 O O . GLY A 1 101 ? 5.801 -6.797 -16.459 1.00 77.06 101 GLY A O 1
ATOM 748 N N . ALA A 1 102 ? 5.172 -7.987 -18.256 1.00 71.81 102 ALA A N 1
ATOM 749 C CA . ALA A 1 102 ? 5.708 -7.050 -19.243 1.00 71.81 102 ALA A CA 1
ATOM 750 C C . ALA A 1 102 ? 4.862 -5.772 -19.404 1.00 71.81 102 ALA A C 1
ATOM 752 O O . ALA A 1 102 ? 5.347 -4.800 -19.973 1.00 71.81 102 ALA A O 1
ATOM 753 N N . GLU A 1 103 ? 3.625 -5.764 -18.900 1.00 68.88 103 GLU A N 1
ATOM 754 C CA . GLU A 1 103 ? 2.693 -4.629 -18.987 1.00 68.88 103 GLU A CA 1
ATOM 755 C C . GLU A 1 103 ? 2.700 -3.769 -17.716 1.00 68.88 103 GLU A C 1
ATOM 757 O O . GLU A 1 103 ? 1.793 -2.972 -17.484 1.00 68.88 103 GLU A O 1
ATOM 762 N N . ALA A 1 104 ? 3.722 -3.936 -16.875 1.00 69.31 104 ALA A N 1
ATOM 763 C CA . ALA A 1 104 ? 3.854 -3.204 -15.631 1.00 69.31 104 ALA A CA 1
ATOM 764 C C . ALA A 1 104 ? 3.845 -1.682 -15.868 1.00 69.31 104 ALA A C 1
ATOM 766 O O . ALA A 1 104 ? 4.745 -1.171 -16.546 1.00 69.31 104 ALA A O 1
ATOM 767 N N . PRO A 1 105 ? 2.873 -0.943 -15.301 1.00 64.06 105 PRO A N 1
ATOM 768 C CA . PRO A 1 105 ? 2.847 0.506 -15.427 1.00 64.06 105 PRO A CA 1
ATOM 769 C C . PRO A 1 105 ? 4.117 1.090 -14.803 1.00 64.06 105 PRO A C 1
ATOM 771 O O . PRO A 1 105 ? 4.536 0.672 -13.722 1.00 64.06 105 PRO A O 1
ATOM 774 N N . ASP A 1 106 ? 4.751 2.027 -15.512 1.00 64.81 106 ASP A N 1
ATOM 775 C CA . ASP A 1 106 ? 5.918 2.786 -15.042 1.00 64.81 106 ASP A CA 1
ATOM 776 C C . ASP A 1 106 ? 7.125 1.930 -14.585 1.00 64.81 106 ASP A C 1
ATOM 778 O O . ASP A 1 106 ? 7.980 2.391 -13.826 1.00 64.81 106 ASP A O 1
ATOM 782 N N . GLY A 1 107 ? 7.214 0.672 -15.041 1.00 64.25 107 GLY A N 1
ATOM 783 C CA . GLY A 1 107 ? 8.316 -0.235 -14.704 1.00 64.25 107 GLY A CA 1
ATOM 784 C C . GLY A 1 107 ? 8.179 -0.962 -13.360 1.00 64.25 107 GLY A C 1
ATOM 785 O O . GLY A 1 107 ? 9.104 -1.667 -12.938 1.00 64.25 107 GLY A O 1
ATOM 786 N N . PHE A 1 108 ? 7.034 -0.826 -12.683 1.00 73.69 108 PHE A N 1
ATOM 787 C CA . PHE A 1 108 ? 6.761 -1.447 -11.384 1.00 73.69 108 PHE A CA 1
ATOM 788 C C . PHE A 1 108 ? 6.225 -2.863 -11.532 1.00 73.69 108 PHE A C 1
ATOM 790 O O . PHE A 1 108 ? 5.038 -3.134 -11.366 1.00 73.69 108 PHE A O 1
ATOM 797 N N . ARG A 1 109 ? 7.122 -3.789 -11.867 1.00 80.44 109 ARG A N 1
ATOM 798 C CA . ARG A 1 109 ? 6.733 -5.171 -12.153 1.00 80.44 109 ARG A CA 1
ATOM 799 C C . ARG A 1 109 ? 6.047 -5.862 -10.981 1.00 80.44 109 ARG A C 1
ATOM 801 O O . ARG A 1 109 ? 5.100 -6.609 -11.192 1.00 80.44 109 ARG A O 1
ATOM 808 N N . HIS A 1 110 ? 6.526 -5.621 -9.766 1.00 85.31 110 HIS A N 1
ATOM 809 C CA . HIS A 1 110 ? 5.993 -6.282 -8.583 1.00 85.31 110 HIS A CA 1
ATOM 810 C C . HIS A 1 110 ? 5.224 -5.302 -7.708 1.00 85.31 110 HIS A C 1
ATOM 812 O O . HIS A 1 110 ? 5.661 -4.173 -7.485 1.00 85.31 110 HIS A O 1
ATOM 818 N N . GLU A 1 111 ? 4.112 -5.759 -7.154 1.00 88.81 111 GLU A N 1
ATOM 819 C CA . GLU A 1 111 ? 3.327 -5.008 -6.184 1.00 88.81 111 GLU A CA 1
ATOM 820 C C . GLU A 1 111 ? 3.029 -5.873 -4.963 1.00 88.81 111 GLU A C 1
ATOM 822 O O . GLU A 1 111 ? 2.461 -6.961 -5.064 1.00 88.81 111 GLU A O 1
ATOM 827 N N . LEU A 1 112 ? 3.402 -5.374 -3.788 1.00 91.44 112 LEU A N 1
ATOM 828 C CA . LEU A 1 112 ? 3.006 -5.947 -2.511 1.00 91.44 112 LEU A CA 1
ATOM 829 C C . LEU A 1 112 ? 1.674 -5.336 -2.097 1.00 91.44 112 LEU A C 1
ATOM 831 O O . LEU A 1 112 ? 1.582 -4.128 -1.884 1.00 91.44 112 LEU A O 1
ATOM 835 N N . VAL A 1 113 ? 0.660 -6.175 -1.931 1.00 92.88 113 VAL A N 1
ATOM 836 C CA . VAL A 1 113 ? -0.636 -5.768 -1.391 1.00 92.88 113 VAL A CA 1
ATOM 837 C C . VAL A 1 113 ? -0.696 -6.204 0.063 1.00 92.88 113 VAL A C 1
ATOM 839 O O . VAL A 1 113 ? -0.663 -7.398 0.369 1.00 92.88 113 VAL A O 1
ATOM 842 N N . VAL A 1 114 ? -0.770 -5.237 0.969 1.00 94.69 114 VAL A N 1
ATOM 843 C CA . VAL A 1 114 ? -0.748 -5.458 2.417 1.00 94.69 114 VAL A CA 1
ATOM 844 C C . VAL A 1 114 ? -2.046 -4.944 3.022 1.00 94.69 114 VAL A C 1
ATOM 846 O O . VAL A 1 114 ? -2.434 -3.808 2.770 1.00 94.69 114 VAL A O 1
ATOM 849 N N . SER A 1 115 ? -2.702 -5.759 3.844 1.00 94.56 115 SER A N 1
ATOM 850 C CA . SER A 1 115 ? -3.806 -5.311 4.693 1.00 94.56 115 SER A CA 1
ATOM 851 C C . SER A 1 115 ? -3.270 -4.763 6.004 1.00 94.56 115 SER A C 1
ATOM 853 O O . SER A 1 115 ? -2.387 -5.372 6.604 1.00 94.56 115 SER A O 1
ATOM 855 N N . VAL A 1 116 ? -3.824 -3.653 6.473 1.00 95.19 116 VAL A N 1
ATOM 856 C CA . VAL A 1 116 ? -3.607 -3.118 7.821 1.00 95.19 116 VAL A CA 1
ATOM 857 C C . VAL A 1 116 ? -4.959 -2.872 8.470 1.00 95.19 116 VAL A C 1
ATOM 859 O O . VAL A 1 116 ? -5.901 -2.431 7.813 1.00 95.19 116 VAL A O 1
ATOM 862 N N . ARG A 1 117 ? -5.055 -3.121 9.776 1.00 94.31 117 ARG A N 1
ATOM 863 C CA . ARG A 1 117 ? -6.306 -2.950 10.519 1.00 94.31 117 ARG A CA 1
ATOM 864 C C . ARG A 1 117 ? -6.243 -1.756 11.458 1.00 94.31 117 ARG A C 1
ATOM 866 O O . ARG A 1 117 ? -5.352 -1.688 12.309 1.00 94.31 117 ARG A O 1
ATOM 873 N N . ALA A 1 118 ? -7.206 -0.847 11.332 1.00 91.94 118 ALA A N 1
ATOM 874 C CA . ALA A 1 118 ? -7.455 0.212 12.299 1.00 91.94 118 ALA A CA 1
ATOM 875 C C . ALA A 1 118 ? -8.148 -0.337 13.552 1.00 91.94 118 ALA A C 1
ATOM 877 O O . ALA A 1 118 ? -8.987 -1.233 13.494 1.00 91.94 118 ALA A O 1
ATOM 878 N N . SER A 1 119 ? -7.833 0.258 14.700 1.00 91.38 119 SER A N 1
ATOM 879 C CA . SER A 1 119 ? -8.539 0.002 15.960 1.00 91.38 119 SER A CA 1
ATOM 880 C C . SER A 1 119 ? -9.914 0.680 16.031 1.00 91.38 119 SER A C 1
ATOM 882 O O . SER A 1 119 ? -10.745 0.283 16.843 1.00 91.38 119 SER A O 1
ATOM 884 N N . SER A 1 120 ? -10.159 1.678 15.179 1.00 90.31 120 SER A N 1
ATOM 885 C CA . SER A 1 120 ? -11.402 2.453 15.139 1.00 90.31 120 SER A CA 1
ATOM 886 C C . SER A 1 120 ? -12.376 1.940 14.070 1.00 90.31 120 SER A C 1
ATOM 888 O O . SER A 1 120 ? -11.925 1.447 13.027 1.00 90.31 120 SER A O 1
ATOM 890 N N . PRO A 1 121 ? -13.693 2.092 14.293 1.00 91.44 121 PRO A N 1
ATOM 891 C CA . PRO A 1 121 ? -14.706 1.858 13.273 1.00 91.44 121 PRO A CA 1
ATOM 892 C C . PRO A 1 121 ? -14.667 2.946 12.192 1.00 91.44 121 PRO A C 1
ATOM 894 O O . PRO A 1 121 ? -14.112 4.029 12.401 1.00 91.44 121 PRO A O 1
ATOM 897 N N . ALA A 1 122 ? -15.304 2.684 11.050 1.00 88.38 122 ALA A N 1
ATOM 898 C CA . ALA A 1 122 ? -15.324 3.606 9.910 1.00 88.38 122 ALA A CA 1
ATOM 899 C C . ALA A 1 122 ? -15.827 5.021 10.254 1.00 88.38 122 ALA A C 1
ATOM 901 O O . ALA A 1 122 ? -15.271 6.006 9.778 1.00 88.38 122 ALA A O 1
ATOM 902 N N . ALA A 1 123 ? -16.836 5.133 11.126 1.00 87.19 123 ALA A N 1
ATOM 903 C CA . ALA A 1 123 ? -17.439 6.412 11.520 1.00 87.19 123 ALA A CA 1
ATOM 904 C C . ALA A 1 123 ? -16.492 7.349 12.301 1.00 87.19 123 ALA A C 1
ATOM 906 O O . ALA A 1 123 ? -16.762 8.542 12.409 1.00 87.19 123 ALA A O 1
ATOM 907 N N . GLU A 1 124 ? -15.401 6.814 12.853 1.00 86.50 124 GLU A N 1
ATOM 908 C CA . GLU A 1 124 ? -14.387 7.561 13.611 1.00 86.50 124 GLU A CA 1
ATOM 909 C C . GLU A 1 124 ? -13.125 7.850 12.785 1.00 86.50 124 GLU A C 1
ATOM 911 O O . GLU A 1 124 ? -12.138 8.398 13.294 1.00 86.50 124 GLU A O 1
ATOM 916 N N . LEU A 1 125 ? -13.107 7.433 11.519 1.00 82.31 125 LEU A N 1
ATOM 917 C CA . LEU A 1 125 ? -12.026 7.794 10.622 1.00 82.31 125 LEU A CA 1
ATOM 918 C C . LEU A 1 125 ? -12.161 9.260 10.194 1.00 82.31 125 LEU A C 1
ATOM 920 O O . LEU A 1 125 ? -13.277 9.763 10.052 1.00 82.31 125 LEU A O 1
ATOM 924 N N . PRO A 1 126 ? -11.033 9.959 9.978 1.00 72.25 126 PRO A N 1
ATOM 925 C CA . PRO A 1 126 ? -11.060 11.271 9.349 1.00 72.25 126 PRO A CA 1
ATOM 926 C C . PRO A 1 126 ? -11.872 11.219 8.047 1.00 72.25 126 PRO A C 1
ATOM 928 O O . PRO A 1 126 ? -11.651 10.337 7.219 1.00 72.25 126 PRO A O 1
ATOM 931 N N . ALA A 1 127 ? -12.787 12.173 7.850 1.00 63.12 127 ALA A N 1
ATOM 932 C CA . ALA A 1 127 ? -13.541 12.298 6.597 1.00 63.12 127 ALA A CA 1
ATOM 933 C C . ALA A 1 127 ? -12.614 12.524 5.384 1.00 63.12 127 ALA A C 1
ATOM 935 O O . ALA A 1 127 ? -12.953 12.159 4.262 1.00 63.12 127 ALA A O 1
ATOM 936 N N . GLU A 1 128 ? -11.427 13.075 5.645 1.00 61.56 128 GLU A N 1
ATOM 937 C CA . GLU A 1 128 ? -10.334 13.282 4.700 1.00 61.56 128 GLU A CA 1
ATOM 938 C C . GLU A 1 128 ? -9.172 12.353 5.073 1.00 61.56 128 GLU A C 1
ATOM 940 O O . GLU A 1 128 ? -8.149 12.765 5.616 1.00 61.56 128 GLU A O 1
ATOM 945 N N . CYS A 1 129 ? -9.353 11.052 4.849 1.00 53.81 129 CYS A N 1
ATOM 946 C CA . CYS A 1 129 ? -8.207 10.165 4.694 1.00 53.81 129 CYS A CA 1
ATOM 947 C C . CYS A 1 129 ? -7.797 10.261 3.214 1.00 53.81 129 CYS A C 1
ATOM 949 O O . CYS A 1 129 ? -8.352 9.545 2.378 1.00 53.81 129 CYS A O 1
ATOM 951 N N . GLY A 1 130 ? -6.889 11.180 2.877 1.00 49.38 130 GLY A N 1
ATOM 952 C CA . GLY A 1 130 ? -6.385 11.371 1.509 1.00 49.38 130 GLY A CA 1
ATOM 953 C C . GLY A 1 130 ? -6.248 12.825 1.106 1.00 49.38 130 GLY A C 1
ATOM 954 O O . GLY A 1 130 ? -7.302 13.447 0.875 1.00 49.38 130 GLY A O 1
#

Foldseek 3Di:
DPPLVVQLCCLQPPPVNVVDDLVPGRAWEKEAEFEAEPVGDTDWDDDVVDPDIAHQLHIDTPPDPPQLVVQLVSCVLLVQDDPQSNQQSVQKDFPDWAQPDPVDPSNNRIYTYIYTYGHHGPVPDPPRSD

Sequence (130 aa):
QRSTYKFLLYTHFSDEGELMAADARCNACCLTVALETSDGQLVLGKAEGSFLWRTVPATCLVDSSDLGGLLRRALTGAGFGGERADGMARSATLLACVDWGAEAPDGFRHELVVSVRASSPAAELPAECG

Organism: NCBI:txid1333877

Radius of gyration: 16.27 Å; chains: 1; bounding box: 38×25×43 Å

Secondary structure (DSSP, 8-state):
---HHHHHHHHHHSHHHHTS-GGGS--PEEEEEEEE-TTS-EEEEEPTT-S-EEESSPPEE--SS-HHHHHHHHHHHTT--THHHHHHHHT-EEEEEEE-GGG-GGG--EEEEEEEE-SS-GGGS-S---

pLDDT: mean 82.08, std 10.65, range [45.06, 95.19]